Protein AF-A0A1S9AH50-F1 (afdb_monomer_lite)

Structure (mmCIF, N/CA/C/O backbone):
data_AF-A0A1S9AH50-F1
#
_entry.id   AF-A0A1S9AH50-F1
#
loop_
_atom_site.group_PDB
_atom_site.id
_atom_site.type_symbol
_atom_site.label_atom_id
_atom_site.label_alt_id
_atom_site.label_comp_id
_atom_site.label_asym_id
_atom_site.label_entity_id
_atom_site.label_seq_id
_atom_site.pdbx_PDB_ins_code
_atom_site.Cartn_x
_atom_site.Cartn_y
_atom_site.Cartn_z
_atom_site.occupancy
_atom_site.B_iso_or_equiv
_atom_site.auth_seq_id
_atom_site.auth_comp_id
_atom_site.auth_asym_id
_atom_site.auth_atom_id
_atom_site.pdbx_PDB_model_num
ATOM 1 N N . MET A 1 1 ? -42.616 40.191 67.628 1.00 38.16 1 MET A N 1
ATOM 2 C CA . MET A 1 1 ? -41.336 40.660 67.056 1.00 38.16 1 MET A CA 1
ATOM 3 C C . MET A 1 1 ? -40.706 39.517 66.272 1.00 38.16 1 MET A C 1
ATOM 5 O O . MET A 1 1 ? -40.621 38.427 66.811 1.00 38.16 1 MET A O 1
ATOM 9 N N . ARG A 1 2 ? -40.282 39.822 65.037 1.00 41.56 2 ARG A N 1
ATOM 10 C CA . ARG A 1 2 ? -39.374 39.085 64.133 1.00 41.56 2 ARG A CA 1
ATOM 11 C C . ARG A 1 2 ? -39.851 37.754 63.520 1.00 41.56 2 ARG A C 1
ATOM 13 O O . ARG A 1 2 ? -39.622 36.672 64.038 1.00 41.56 2 ARG A O 1
ATOM 20 N N . ASN A 1 3 ? -40.429 37.931 62.327 1.00 39.31 3 ASN A N 1
ATOM 21 C CA . ASN A 1 3 ? -40.579 36.976 61.229 1.00 39.31 3 ASN A CA 1
ATOM 22 C C . ASN A 1 3 ? -39.294 36.190 60.936 1.00 39.31 3 ASN A C 1
ATOM 24 O O . ASN A 1 3 ? -38.226 36.784 60.771 1.00 39.31 3 ASN A O 1
ATOM 28 N N . ALA A 1 4 ? -39.439 34.880 60.752 1.00 42.28 4 ALA A N 1
ATOM 29 C CA . ALA A 1 4 ? -38.448 34.039 60.105 1.00 42.28 4 ALA A CA 1
ATOM 30 C C . ALA A 1 4 ? -38.678 34.037 58.580 1.00 42.28 4 ALA A C 1
ATOM 32 O O . ALA A 1 4 ? -39.715 33.609 58.085 1.00 42.28 4 ALA A O 1
ATOM 33 N N . THR A 1 5 ? -37.682 34.557 57.857 1.00 42.69 5 THR A N 1
ATOM 34 C CA . THR A 1 5 ? -37.014 33.942 56.686 1.00 42.69 5 THR A CA 1
ATOM 35 C C . THR A 1 5 ? -37.412 32.476 56.414 1.00 42.69 5 THR A C 1
ATOM 37 O O . THR A 1 5 ? -37.500 31.702 57.354 1.00 42.69 5 THR A O 1
ATOM 40 N N . LYS A 1 6 ? -37.536 31.952 55.187 1.00 40.94 6 LYS A N 1
ATOM 41 C CA . LYS A 1 6 ? -36.775 32.198 53.952 1.00 40.94 6 LYS A CA 1
ATOM 42 C C . LYS A 1 6 ? -37.433 31.386 52.812 1.00 40.94 6 LYS A C 1
ATOM 44 O O . LYS A 1 6 ? -37.879 30.270 53.039 1.00 40.94 6 LYS A O 1
ATOM 49 N N . PHE A 1 7 ? -37.447 31.980 51.622 1.00 38.66 7 PHE A N 1
ATOM 50 C CA . PHE A 1 7 ? -37.632 31.426 50.273 1.00 38.66 7 PHE A CA 1
ATOM 51 C C . PHE A 1 7 ? -37.776 29.898 50.094 1.00 38.66 7 PHE A C 1
ATOM 53 O O . PHE A 1 7 ? -36.821 29.143 50.269 1.00 38.66 7 PHE A O 1
ATOM 60 N N . MET A 1 8 ? -38.935 29.489 49.563 1.00 38.31 8 MET A N 1
ATOM 61 C CA . MET A 1 8 ? -39.037 28.373 48.618 1.00 38.31 8 MET A CA 1
ATOM 62 C C . MET A 1 8 ? -38.423 28.797 47.281 1.00 38.31 8 MET A C 1
ATOM 64 O O . MET A 1 8 ? -38.809 29.833 46.747 1.00 38.31 8 MET A O 1
ATOM 68 N N . LEU A 1 9 ? -37.533 27.973 46.729 1.00 38.81 9 LEU A N 1
ATOM 69 C CA . LEU A 1 9 ? -37.420 27.721 45.290 1.00 38.81 9 LEU A CA 1
ATOM 70 C C . LEU A 1 9 ? -36.492 26.521 45.082 1.00 38.81 9 LEU A C 1
ATOM 72 O O . LEU A 1 9 ? -35.270 26.612 45.157 1.00 38.81 9 LEU A O 1
ATOM 76 N N . VAL A 1 10 ? -37.124 25.370 44.871 1.00 40.16 10 VAL A N 1
ATOM 77 C CA . VAL A 1 10 ? -36.485 24.145 44.402 1.00 40.16 10 VAL A CA 1
ATOM 78 C C . VAL A 1 10 ? -36.301 24.291 42.894 1.00 40.16 10 VAL A C 1
ATOM 80 O O . VAL A 1 10 ? -37.276 24.279 42.152 1.00 40.16 10 VAL A O 1
ATOM 83 N N . PHE A 1 11 ? -35.056 24.407 42.441 1.00 37.84 11 PHE A N 1
ATOM 84 C CA . PHE A 1 11 ? -34.672 24.130 41.058 1.00 37.84 11 PHE A CA 1
ATOM 85 C C . PHE A 1 11 ? -33.539 23.106 41.078 1.00 37.84 11 PHE A C 1
ATOM 87 O O . PHE A 1 11 ? -32.363 23.436 40.971 1.00 37.84 11 PHE A O 1
ATOM 94 N N . ALA A 1 12 ? -33.906 21.835 41.232 1.00 40.00 12 ALA A N 1
ATOM 95 C CA . ALA A 1 12 ? -33.047 20.737 40.820 1.00 40.00 12 ALA A CA 1
ATOM 96 C C . ALA A 1 12 ? -33.242 20.551 39.309 1.00 40.00 12 ALA A C 1
ATOM 98 O O . ALA A 1 12 ? -34.043 19.731 38.863 1.00 40.00 12 ALA A O 1
ATOM 99 N N . ALA A 1 13 ? -32.546 21.363 38.512 1.00 39.69 13 ALA A N 1
ATOM 100 C CA . ALA A 1 13 ? -32.347 21.060 37.104 1.00 39.69 13 ALA A CA 1
ATOM 101 C C . ALA A 1 13 ? -31.376 19.875 37.034 1.00 39.69 13 ALA A C 1
ATOM 103 O O . ALA A 1 13 ? -30.159 20.037 37.096 1.00 39.69 13 ALA A O 1
ATOM 104 N N . ILE A 1 14 ? -31.937 18.668 36.962 1.00 43.97 14 ILE A N 1
ATOM 105 C CA . ILE A 1 14 ? -31.217 17.465 36.555 1.00 43.97 14 ILE A CA 1
ATOM 106 C C . ILE A 1 14 ? -30.856 17.699 35.088 1.00 43.97 14 ILE A C 1
ATOM 108 O O . ILE A 1 14 ? -31.653 17.448 34.185 1.00 43.97 14 ILE A O 1
ATOM 112 N N . GLY A 1 15 ? -29.679 18.285 34.867 1.00 37.38 15 GLY A N 1
ATOM 113 C CA . GLY A 1 15 ? -29.061 18.373 33.556 1.00 37.38 15 GLY A CA 1
ATOM 114 C C . GLY A 1 15 ? -28.873 16.955 33.051 1.00 37.38 15 GLY A C 1
ATOM 115 O O . GLY A 1 15 ? -28.022 16.217 33.548 1.00 37.38 15 GLY A O 1
ATOM 116 N N . ALA A 1 16 ? -29.744 16.568 32.125 1.00 40.28 16 ALA A N 1
ATOM 117 C CA . ALA A 1 16 ? -29.681 15.309 31.423 1.00 40.28 16 ALA A CA 1
ATOM 118 C C . ALA A 1 16 ? -28.263 15.124 30.887 1.00 40.28 16 ALA A C 1
ATOM 120 O O . ALA A 1 16 ? -27.717 15.987 30.198 1.00 40.28 16 ALA A O 1
ATOM 121 N N . TRP A 1 17 ? -27.685 13.981 31.236 1.00 43.38 17 TRP A N 1
ATOM 122 C CA . TRP A 1 17 ? -26.490 13.461 30.612 1.00 43.38 17 TRP A CA 1
ATOM 123 C C . TRP A 1 17 ? -26.721 13.521 29.109 1.00 43.38 17 TRP A C 1
ATOM 125 O O . TRP A 1 17 ? -27.659 12.898 28.595 1.00 43.38 17 TRP A O 1
ATOM 135 N N . GLY A 1 18 ? -25.907 14.332 28.434 1.00 35.38 18 GLY A N 1
ATOM 136 C CA . GLY A 1 18 ? -25.833 14.341 26.989 1.00 35.38 18 GLY A CA 1
ATOM 137 C C . GLY A 1 18 ? -25.540 12.917 26.560 1.00 35.38 18 GLY A C 1
ATOM 138 O O . GLY A 1 18 ? -24.412 12.447 26.671 1.00 35.38 18 GLY A O 1
ATOM 139 N N . HIS A 1 19 ? -26.578 12.216 26.114 1.00 38.16 19 HIS A N 1
ATOM 140 C CA . HIS A 1 19 ? -26.409 11.049 25.281 1.00 38.16 19 HIS A CA 1
ATOM 141 C C . HIS A 1 19 ? -25.735 11.599 24.036 1.00 38.16 19 HIS A C 1
ATOM 143 O O . HIS A 1 19 ? -26.395 12.199 23.186 1.00 38.16 19 HIS A O 1
ATOM 149 N N . GLY A 1 20 ? -24.404 11.484 23.993 1.00 38.44 20 GLY A N 1
ATOM 150 C CA . GLY A 1 20 ? -23.654 11.638 22.765 1.00 38.44 20 GLY A CA 1
ATOM 151 C C . GLY A 1 20 ? -24.388 10.791 21.747 1.00 38.44 20 GLY A C 1
ATOM 152 O O . GLY A 1 20 ? -24.496 9.575 21.908 1.00 38.44 20 GLY A O 1
ATOM 153 N N . GLN A 1 21 ? -25.021 11.453 20.781 1.00 38.44 21 GLN A N 1
ATOM 154 C CA . GLN A 1 21 ? -25.618 10.768 19.658 1.00 38.44 21 GLN A CA 1
ATOM 155 C C . GLN A 1 21 ? -24.465 10.001 19.031 1.00 38.44 21 GLN A C 1
ATOM 157 O O . GLN A 1 21 ? -23.588 10.602 18.413 1.00 38.44 21 GLN A O 1
ATOM 162 N N . ALA A 1 22 ? -24.433 8.687 19.251 1.00 43.06 22 ALA A N 1
ATOM 163 C CA . ALA A 1 22 ? -23.634 7.787 18.453 1.00 43.06 22 ALA A CA 1
ATOM 164 C C . ALA A 1 22 ? -24.150 7.985 17.031 1.00 43.06 22 ALA A C 1
ATOM 166 O O . ALA A 1 22 ? -25.187 7.440 16.644 1.00 43.06 22 ALA A O 1
ATOM 167 N N . ALA A 1 23 ? -23.503 8.894 16.301 1.00 50.88 23 ALA A N 1
ATOM 168 C CA . ALA A 1 23 ? -23.796 9.139 14.914 1.00 50.88 23 ALA A CA 1
ATOM 169 C C . ALA A 1 23 ? -23.726 7.765 14.255 1.00 50.88 23 ALA A C 1
ATOM 171 O O . ALA A 1 23 ? -22.711 7.071 14.340 1.00 50.88 23 ALA A O 1
ATOM 172 N N . ASN A 1 24 ? -24.841 7.327 13.680 1.00 48.75 24 ASN A N 1
ATOM 173 C CA . ASN A 1 24 ? -24.912 6.061 12.976 1.00 48.75 24 ASN A CA 1
ATOM 174 C C . ASN A 1 24 ? -24.139 6.264 11.665 1.00 48.75 24 ASN A C 1
ATOM 176 O O . ASN A 1 24 ? -24.700 6.588 10.620 1.00 48.75 24 ASN A O 1
ATOM 180 N N . LEU A 1 25 ? -22.809 6.255 11.767 1.00 65.69 25 LEU A N 1
ATOM 181 C CA . LEU A 1 25 ? -21.906 6.643 10.698 1.00 65.69 25 LEU A CA 1
ATOM 182 C C . LEU A 1 25 ? -21.938 5.507 9.678 1.00 65.69 25 LEU A C 1
ATOM 184 O O . LEU A 1 25 ? -21.440 4.414 9.921 1.00 65.69 25 LEU A O 1
ATOM 188 N N . ALA A 1 26 ? -22.618 5.725 8.556 1.00 83.12 26 ALA A N 1
ATOM 189 C CA . ALA A 1 26 ? -22.632 4.763 7.465 1.00 83.12 26 ALA A CA 1
ATOM 190 C C . ALA A 1 26 ? -21.220 4.610 6.875 1.00 83.12 26 ALA A C 1
ATOM 192 O O . ALA A 1 26 ? -20.412 5.543 6.910 1.00 83.12 26 ALA A O 1
ATOM 193 N N . TYR A 1 27 ? -20.942 3.443 6.294 1.00 86.44 27 TYR A N 1
ATOM 194 C CA . TYR A 1 27 ? -19.732 3.240 5.503 1.00 86.44 27 TYR A CA 1
ATOM 195 C C . TYR A 1 27 ? -19.687 4.236 4.339 1.00 86.44 27 TYR A C 1
ATOM 197 O O . TYR A 1 27 ? -20.657 4.372 3.591 1.00 86.44 27 TYR A O 1
ATOM 205 N N . LYS A 1 28 ? -18.548 4.908 4.174 1.00 88.62 28 LYS A N 1
ATOM 206 C CA . LYS A 1 28 ? -18.274 5.850 3.086 1.00 88.62 28 LYS A CA 1
ATOM 207 C C . LYS A 1 28 ? -17.039 5.422 2.311 1.00 88.62 28 LYS A C 1
ATOM 209 O O . LYS A 1 28 ? -16.114 4.843 2.876 1.00 88.62 28 LYS A O 1
ATOM 214 N N . GLU A 1 29 ? -17.038 5.711 1.016 1.00 89.56 29 GLU A N 1
ATOM 215 C CA . GLU A 1 29 ? -15.887 5.478 0.151 1.00 89.56 29 GLU A CA 1
ATOM 216 C C . GLU A 1 29 ? -14.930 6.676 0.191 1.00 89.56 29 GLU A C 1
ATOM 218 O O . GLU A 1 29 ? -15.343 7.824 0.024 1.00 89.56 29 GLU A O 1
ATOM 223 N N . TYR A 1 30 ? -13.645 6.390 0.372 1.00 88.19 30 TYR A N 1
ATOM 224 C CA . TYR A 1 30 ? -12.539 7.337 0.323 1.00 88.19 30 TYR A CA 1
ATOM 225 C C . TYR A 1 30 ? -11.562 6.876 -0.749 1.00 88.19 30 TYR A C 1
ATOM 227 O O . TYR A 1 30 ? -11.180 5.708 -0.781 1.00 88.19 30 TYR A O 1
ATOM 235 N N . THR A 1 31 ? -11.142 7.782 -1.631 1.00 91.38 31 THR A N 1
ATOM 236 C CA . THR A 1 31 ? -10.164 7.464 -2.676 1.00 91.38 31 THR A CA 1
ATOM 237 C C . THR A 1 31 ? -8.974 8.404 -2.583 1.00 91.38 31 THR A C 1
ATOM 239 O O . THR A 1 31 ? -9.100 9.605 -2.818 1.00 91.38 31 THR A O 1
ATOM 242 N N . ALA A 1 32 ? -7.807 7.837 -2.292 1.00 91.56 32 ALA A N 1
ATOM 243 C CA . ALA A 1 32 ? -6.524 8.512 -2.384 1.00 91.56 32 ALA A CA 1
ATOM 244 C C . ALA A 1 32 ? -5.942 8.282 -3.781 1.00 91.56 32 ALA A C 1
ATOM 246 O O . ALA A 1 32 ? -5.995 7.164 -4.292 1.00 91.56 32 ALA A O 1
ATOM 247 N N . LYS A 1 33 ? -5.389 9.324 -4.408 1.00 93.00 33 LYS A N 1
ATOM 248 C CA . LYS A 1 33 ? -4.758 9.237 -5.733 1.00 93.00 33 LYS A CA 1
ATOM 249 C C . LYS A 1 33 ? -3.320 9.721 -5.671 1.00 93.00 33 LYS A C 1
ATOM 251 O O . LYS A 1 33 ? -3.030 10.699 -4.987 1.00 93.00 33 LYS A O 1
ATOM 256 N N . MET A 1 34 ? -2.448 9.064 -6.421 1.00 91.25 34 MET A N 1
ATOM 257 C CA . MET A 1 34 ? -1.064 9.479 -6.605 1.00 91.25 34 MET A CA 1
ATOM 258 C C . MET A 1 34 ? -0.635 9.233 -8.045 1.00 91.25 34 MET A C 1
ATOM 260 O O . MET A 1 34 ? -1.098 8.289 -8.681 1.00 91.25 34 MET A O 1
ATOM 264 N N . THR A 1 35 ? 0.256 10.078 -8.551 1.00 89.50 35 THR A N 1
ATOM 265 C CA . THR A 1 35 ? 0.805 9.949 -9.900 1.00 89.50 35 THR A CA 1
ATOM 266 C C . THR A 1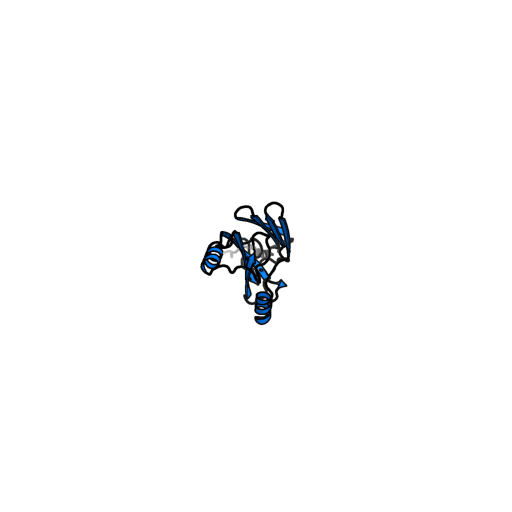 35 ? 2.324 10.044 -9.832 1.00 89.50 35 THR A C 1
ATOM 268 O O . THR A 1 35 ? 2.844 10.893 -9.111 1.00 89.50 35 THR A O 1
ATOM 271 N N . CYS A 1 36 ? 3.024 9.204 -10.591 1.00 84.69 36 CYS A N 1
ATOM 272 C CA . CYS A 1 36 ? 4.464 9.307 -10.831 1.00 84.69 36 CYS A CA 1
ATOM 273 C C . CYS A 1 36 ? 4.753 9.024 -12.302 1.00 84.69 36 CYS A C 1
ATOM 275 O O . CYS A 1 36 ? 4.295 8.028 -12.873 1.00 84.69 36 CYS A O 1
ATOM 277 N N . GLY A 1 37 ? 5.431 9.972 -12.946 1.00 83.44 37 GLY A N 1
ATOM 278 C CA . GLY A 1 37 ? 5.545 10.002 -14.398 1.00 83.44 37 GLY A CA 1
ATOM 279 C C . GLY A 1 37 ? 4.170 9.902 -15.071 1.00 83.44 37 GLY A C 1
ATOM 280 O O . GLY A 1 37 ? 3.295 10.743 -14.869 1.00 83.44 37 GLY A O 1
ATOM 281 N N . LYS A 1 38 ? 3.976 8.847 -15.870 1.00 86.12 38 LYS A N 1
ATOM 282 C CA . LYS A 1 38 ? 2.733 8.571 -16.619 1.00 86.12 38 LYS A CA 1
ATOM 283 C C . LYS A 1 38 ? 1.769 7.622 -15.896 1.00 86.12 38 LYS A C 1
ATOM 285 O O . LYS A 1 38 ? 0.741 7.252 -16.463 1.00 86.12 38 LYS A O 1
ATOM 290 N N . ILE A 1 39 ? 2.106 7.206 -14.678 1.00 88.88 39 ILE A N 1
ATOM 291 C CA . ILE A 1 39 ? 1.394 6.163 -13.943 1.00 88.88 39 ILE A CA 1
ATOM 292 C C . ILE A 1 39 ? 0.518 6.806 -12.889 1.00 88.88 39 ILE A C 1
ATOM 294 O O . ILE A 1 39 ? 1.004 7.582 -12.070 1.00 88.88 39 ILE A O 1
ATOM 298 N N . SER A 1 40 ? -0.762 6.456 -12.888 1.00 91.31 40 SER A N 1
ATOM 299 C CA . SER A 1 40 ? -1.709 6.870 -11.863 1.00 91.31 40 SER A CA 1
ATOM 300 C C . SER A 1 40 ? -2.111 5.678 -11.006 1.00 91.31 40 SER A C 1
ATOM 302 O O . SER A 1 40 ? -2.529 4.641 -11.520 1.00 91.31 40 SER A O 1
ATOM 304 N N . TYR A 1 41 ? -2.015 5.858 -9.696 1.00 90.94 41 TYR A N 1
ATOM 305 C CA . TYR A 1 41 ? -2.462 4.926 -8.676 1.00 90.94 41 TYR A CA 1
ATOM 306 C C . TYR A 1 41 ? -3.655 5.529 -7.941 1.00 90.94 41 TYR A C 1
ATOM 308 O O . TYR A 1 41 ? -3.680 6.725 -7.635 1.00 90.94 41 TYR A O 1
ATOM 316 N N . ALA A 1 42 ? -4.634 4.696 -7.616 1.00 92.81 42 ALA A N 1
ATOM 317 C CA . ALA A 1 42 ? -5.725 5.053 -6.728 1.00 92.81 42 ALA A CA 1
ATOM 318 C C . ALA A 1 42 ? -5.951 3.936 -5.710 1.00 92.81 42 ALA A C 1
ATOM 320 O O . ALA A 1 42 ? -6.180 2.791 -6.095 1.00 92.81 42 ALA A O 1
ATOM 321 N N . VAL A 1 43 ? -5.904 4.278 -4.425 1.00 92.38 43 VAL A N 1
ATOM 322 C CA . VAL A 1 43 ? -6.303 3.385 -3.335 1.00 92.38 43 VAL A CA 1
ATOM 323 C C . VAL A 1 43 ? -7.674 3.825 -2.857 1.00 92.38 43 VAL A C 1
ATOM 325 O O . VAL A 1 43 ? -7.855 4.952 -2.394 1.00 92.38 43 VAL A O 1
ATOM 328 N N . THR A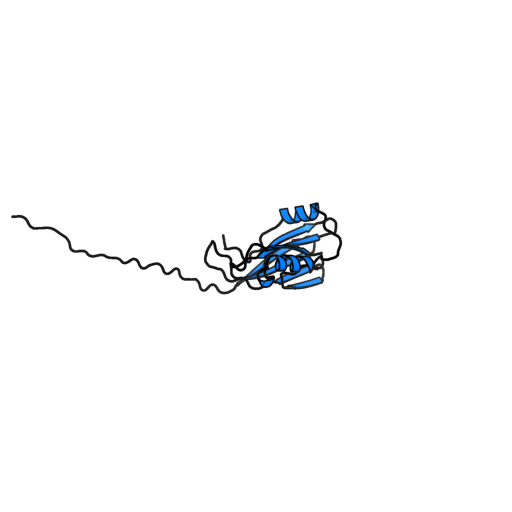 1 44 ? -8.640 2.926 -2.986 1.00 92.69 44 THR A N 1
ATOM 329 C CA . THR A 1 44 ? -10.002 3.121 -2.503 1.00 92.69 44 THR A CA 1
ATOM 330 C C . THR A 1 44 ? -10.210 2.324 -1.221 1.00 92.69 44 THR A C 1
ATOM 332 O O . THR A 1 44 ? -9.916 1.128 -1.171 1.00 92.69 44 THR A O 1
ATOM 335 N N . SER A 1 45 ? -10.747 2.990 -0.203 1.00 89.31 45 SER A N 1
ATOM 336 C CA . SER A 1 45 ? -11.085 2.435 1.108 1.00 89.31 45 SER A CA 1
ATOM 337 C C . SER A 1 45 ? -12.564 2.677 1.379 1.00 89.31 45 SER A C 1
ATOM 339 O O . SER A 1 45 ? -13.063 3.765 1.109 1.00 89.31 45 SER A O 1
ATOM 341 N N . ILE A 1 46 ? -13.276 1.691 1.921 1.00 89.25 46 ILE A N 1
ATOM 342 C CA . ILE A 1 46 ? -14.671 1.864 2.343 1.00 89.25 46 ILE A CA 1
ATOM 343 C C . ILE A 1 46 ? -14.693 1.768 3.859 1.00 89.25 46 ILE A C 1
ATOM 345 O O . ILE A 1 46 ? -14.539 0.674 4.394 1.00 89.25 46 ILE A O 1
ATOM 349 N N . CYS A 1 47 ? -14.871 2.894 4.541 1.00 86.50 47 CYS A N 1
ATOM 350 C CA . CYS A 1 47 ? -14.709 2.975 5.987 1.00 86.50 47 CYS A CA 1
ATOM 351 C C . CYS A 1 47 ? -15.903 3.640 6.663 1.00 86.50 47 CYS A C 1
ATOM 353 O O . CYS A 1 47 ? -16.507 4.583 6.143 1.00 86.50 47 CYS A O 1
ATOM 355 N N . LYS A 1 48 ? -16.231 3.138 7.843 1.00 86.00 48 LYS A N 1
ATOM 356 C CA . LYS A 1 48 ? -17.159 3.720 8.795 1.00 86.00 48 LYS A CA 1
ATOM 357 C C . LYS A 1 48 ? -16.343 4.432 9.867 1.00 86.00 48 LYS A C 1
ATOM 359 O O . LYS A 1 48 ? -15.439 3.853 10.460 1.00 86.00 48 LYS A O 1
ATOM 364 N N . LYS A 1 49 ? -16.665 5.703 10.096 1.00 82.88 49 LYS A N 1
ATOM 365 C CA . LYS A 1 49 ? -16.001 6.500 11.127 1.00 82.88 49 LYS A CA 1
ATOM 366 C C . LYS A 1 49 ? -16.319 5.941 12.515 1.00 82.88 49 LYS A C 1
ATOM 368 O O . LYS A 1 49 ? -17.469 5.575 12.761 1.00 82.88 49 LYS A O 1
ATOM 373 N N . SER A 1 50 ? -15.324 5.903 13.397 1.00 79.44 50 SER A N 1
ATOM 374 C CA . SER A 1 50 ? -15.504 5.493 14.798 1.00 79.44 50 SER A CA 1
ATOM 375 C C . SER A 1 50 ? -16.347 6.501 15.587 1.00 79.44 50 SER A C 1
ATOM 377 O O . SER A 1 50 ? -17.125 6.119 16.456 1.00 79.44 50 SER A O 1
ATOM 379 N N . GLY A 1 51 ? -16.223 7.789 15.245 1.00 77.12 51 GLY A N 1
ATOM 380 C CA . GLY A 1 51 ? -16.820 8.895 15.995 1.00 77.12 51 GLY A CA 1
ATOM 381 C C . GLY A 1 51 ? -16.017 9.302 17.236 1.00 77.12 51 GLY A C 1
ATOM 382 O O . GLY A 1 51 ? -16.460 10.188 17.960 1.00 77.12 51 GLY A O 1
ATOM 383 N N . ASP A 1 52 ? -14.851 8.690 17.458 1.00 75.25 52 ASP A N 1
ATOM 384 C CA . ASP A 1 52 ? -13.937 8.980 18.560 1.00 75.25 52 ASP A CA 1
ATOM 385 C C . ASP A 1 52 ? -12.537 9.298 18.016 1.00 75.25 52 ASP A C 1
ATOM 387 O O . ASP A 1 52 ? -12.018 8.593 17.152 1.00 75.25 52 ASP A O 1
ATOM 391 N N . ALA A 1 53 ? -11.918 10.362 18.531 1.00 72.44 53 ALA A N 1
ATOM 392 C CA . ALA A 1 53 ? -10.638 10.869 18.031 1.00 72.44 53 ALA A CA 1
ATOM 393 C C . ALA A 1 53 ? -9.453 9.927 18.313 1.00 72.44 53 ALA A C 1
ATOM 395 O O . ALA A 1 53 ? -8.391 10.081 17.713 1.00 72.44 53 ALA A O 1
ATOM 396 N N . LEU A 1 54 ? -9.620 8.965 19.225 1.00 73.94 54 LEU A N 1
ATOM 397 C CA . LEU A 1 54 ? -8.587 8.007 19.620 1.00 73.94 54 LEU A CA 1
ATOM 398 C C . LEU A 1 54 ? -8.829 6.605 19.045 1.00 73.94 54 LEU A C 1
ATOM 400 O O . LEU A 1 54 ? -7.975 5.730 19.185 1.00 73.94 54 LEU A O 1
ATOM 404 N N . THR A 1 55 ? -9.962 6.388 18.376 1.00 74.19 55 THR A N 1
ATOM 405 C CA . THR A 1 55 ? -10.363 5.086 17.843 1.00 74.19 55 THR A CA 1
ATOM 406 C C . THR A 1 55 ? -10.291 5.092 16.323 1.00 74.19 55 THR A C 1
ATOM 408 O O . THR A 1 55 ? -10.899 5.937 15.665 1.00 74.19 55 THR A O 1
ATOM 411 N N . LEU A 1 56 ? -9.586 4.114 15.753 1.00 77.38 56 LEU A N 1
ATOM 412 C CA . LEU A 1 56 ? -9.473 3.935 14.303 1.00 77.38 56 LEU A CA 1
ATOM 413 C C . LEU A 1 56 ? -10.843 3.709 13.645 1.00 77.38 56 LEU A C 1
ATOM 415 O O . LEU A 1 56 ? -11.757 3.133 14.237 1.00 77.38 56 LEU A O 1
ATOM 419 N N . ASN A 1 57 ? -10.973 4.131 12.389 1.00 79.69 57 ASN A N 1
ATOM 420 C CA . ASN A 1 57 ? -12.162 3.866 11.587 1.00 79.69 57 ASN A CA 1
ATOM 421 C C . ASN A 1 57 ? -12.279 2.371 11.260 1.00 79.69 57 ASN A C 1
ATOM 423 O O . ASN A 1 57 ? -11.294 1.699 10.960 1.00 79.69 57 ASN A O 1
ATOM 427 N N . GLU A 1 58 ? -13.509 1.867 11.218 1.00 83.25 58 GLU A N 1
ATOM 428 C CA . GLU A 1 58 ? -13.797 0.501 10.793 1.00 83.25 58 GLU A CA 1
ATOM 429 C C . GLU A 1 58 ? -13.798 0.442 9.261 1.00 83.25 58 GLU A C 1
ATOM 431 O O . GLU A 1 58 ? -14.697 0.971 8.601 1.00 83.25 58 GLU A O 1
ATOM 436 N N . CYS A 1 59 ? -12.789 -0.189 8.669 1.00 83.12 59 CYS A N 1
ATOM 437 C CA . CYS A 1 59 ? -12.637 -0.264 7.220 1.00 83.12 59 CYS A CA 1
ATOM 438 C C . CYS A 1 59 ? -12.946 -1.654 6.667 1.00 83.12 59 CYS A C 1
ATOM 440 O O . CYS A 1 59 ? -12.667 -2.679 7.276 1.00 83.12 59 CYS A O 1
ATOM 442 N N . LYS A 1 60 ? -13.491 -1.685 5.451 1.00 86.56 60 LYS A N 1
ATOM 443 C CA . LYS A 1 60 ? -13.482 -2.867 4.587 1.00 86.56 60 LYS A CA 1
ATOM 444 C C . LYS A 1 60 ? -12.175 -2.917 3.805 1.00 86.56 60 LYS A C 1
ATOM 446 O O . LYS A 1 60 ? -11.467 -1.918 3.675 1.00 86.56 60 LYS A O 1
ATOM 451 N N . ARG A 1 61 ? -11.913 -4.077 3.202 1.00 86.25 61 ARG A N 1
ATOM 452 C CA . ARG A 1 61 ? -10.745 -4.324 2.354 1.00 86.25 61 ARG A CA 1
ATOM 453 C C . ARG A 1 61 ? -10.552 -3.232 1.289 1.00 86.25 61 ARG A C 1
ATOM 455 O O . ARG A 1 61 ? -11.493 -2.871 0.581 1.00 86.25 61 ARG A O 1
ATOM 462 N N . GLN A 1 62 ? -9.318 -2.750 1.156 1.00 91.00 62 GLN A N 1
ATOM 463 C CA . GLN A 1 62 ? -8.952 -1.727 0.178 1.00 91.00 62 GLN A CA 1
ATOM 464 C C . GLN A 1 62 ? -8.778 -2.298 -1.231 1.00 91.00 62 GLN A C 1
ATOM 466 O O . GLN A 1 62 ? -8.472 -3.477 -1.426 1.00 91.00 62 GLN A O 1
ATOM 471 N N . THR A 1 63 ? -8.947 -1.431 -2.227 1.00 93.44 63 THR A N 1
ATOM 472 C CA . THR A 1 63 ? -8.718 -1.749 -3.640 1.00 93.44 63 THR A CA 1
ATOM 473 C C . THR A 1 63 ? -7.686 -0.801 -4.231 1.00 93.44 63 THR A C 1
ATOM 475 O O . THR A 1 63 ? -7.825 0.414 -4.117 1.00 93.44 63 THR A O 1
ATOM 478 N N . LEU A 1 64 ? -6.688 -1.357 -4.911 1.00 92.56 64 LEU A N 1
ATOM 479 C CA . LEU A 1 64 ? -5.736 -0.632 -5.738 1.00 92.56 64 LEU A CA 1
ATOM 480 C C . LEU A 1 64 ? -6.220 -0.606 -7.188 1.00 92.56 64 LEU A C 1
ATOM 482 O O . LEU A 1 64 ? -6.543 -1.647 -7.756 1.00 92.56 64 LEU A O 1
ATOM 486 N N . LYS A 1 65 ? -6.212 0.573 -7.806 1.00 93.50 65 LYS A N 1
ATOM 487 C CA . LYS A 1 65 ? -6.340 0.755 -9.253 1.00 93.50 65 LYS A CA 1
ATOM 488 C C . LYS A 1 65 ? -5.065 1.391 -9.790 1.00 93.50 65 LYS A C 1
ATOM 490 O O . LYS A 1 65 ? -4.622 2.401 -9.252 1.00 93.50 65 LYS A O 1
ATOM 495 N N . VAL A 1 66 ? -4.510 0.827 -10.856 1.00 92.25 66 VAL A N 1
ATOM 496 C CA . VAL A 1 66 ? -3.324 1.356 -11.544 1.00 92.25 66 VAL A CA 1
ATOM 497 C C . VAL A 1 66 ? -3.670 1.616 -12.999 1.00 92.25 66 VAL A C 1
ATOM 499 O O . VAL A 1 66 ? -4.322 0.786 -13.635 1.00 92.25 66 VAL A O 1
ATOM 502 N N . ALA A 1 67 ? -3.242 2.762 -13.518 1.00 91.50 67 ALA A N 1
ATOM 503 C CA . ALA A 1 67 ? -3.372 3.133 -14.917 1.00 91.50 67 ALA A CA 1
ATOM 504 C C . ALA A 1 67 ? -2.028 3.631 -15.462 1.00 91.50 67 ALA A C 1
ATOM 506 O O . ALA A 1 67 ? -1.475 4.597 -14.941 1.00 91.50 67 ALA A O 1
ATOM 507 N N . ASN A 1 68 ? -1.529 3.003 -16.528 1.00 88.44 68 ASN A N 1
ATOM 508 C CA . ASN A 1 68 ? -0.299 3.401 -17.217 1.00 88.44 68 ASN A CA 1
ATOM 509 C C . ASN A 1 68 ? -0.450 3.200 -18.729 1.00 88.44 68 ASN A C 1
ATOM 511 O O . ASN A 1 68 ? -0.478 2.064 -19.193 1.00 88.44 68 ASN A O 1
ATOM 515 N N . GLY A 1 69 ? -0.570 4.288 -19.498 1.00 72.62 69 GLY A N 1
ATOM 516 C CA . GLY A 1 69 ? -0.441 4.252 -20.964 1.00 72.62 69 GLY A CA 1
ATOM 517 C C . GLY A 1 69 ? -1.313 3.225 -21.709 1.00 72.62 69 GLY A C 1
ATOM 518 O O . GLY A 1 69 ? -0.918 2.774 -22.776 1.00 72.62 69 GLY A O 1
ATOM 519 N N . GLY A 1 70 ? -2.465 2.830 -21.150 1.00 74.50 70 GLY A N 1
ATOM 520 C CA . GLY A 1 70 ? -3.360 1.797 -21.698 1.00 74.50 70 GLY A CA 1
ATOM 521 C C . GLY A 1 70 ? -3.505 0.548 -20.818 1.00 74.50 70 GLY A C 1
ATOM 522 O O . GLY A 1 70 ? -4.544 -0.107 -20.863 1.00 74.50 70 GLY A O 1
ATOM 523 N N . VAL A 1 71 ? -2.533 0.265 -19.948 1.00 78.69 71 VAL A N 1
ATOM 524 C CA . VAL A 1 71 ? -2.621 -0.796 -18.934 1.00 78.69 71 VAL A CA 1
ATOM 525 C C . VAL A 1 71 ? -3.514 -0.327 -17.791 1.00 78.69 71 VAL A C 1
ATOM 527 O O . VAL A 1 71 ? -3.313 0.762 -17.248 1.00 78.69 71 VAL A O 1
ATOM 530 N N . LYS A 1 72 ? -4.499 -1.152 -17.420 1.00 90.19 72 LYS A N 1
ATOM 531 C CA . LYS A 1 72 ? -5.360 -0.952 -16.249 1.00 90.19 72 LYS A CA 1
ATOM 532 C C . LYS A 1 72 ? -5.310 -2.196 -15.368 1.00 90.19 72 LYS A C 1
ATOM 534 O O . LYS A 1 72 ? -5.696 -3.271 -15.818 1.00 90.19 72 LYS A O 1
ATOM 539 N N . ARG A 1 73 ? -4.876 -2.044 -14.117 1.00 91.56 73 ARG A N 1
ATOM 540 C CA . ARG A 1 73 ? -4.885 -3.108 -13.100 1.00 91.56 73 ARG A CA 1
ATOM 541 C C . ARG A 1 73 ? -5.851 -2.730 -11.990 1.00 91.56 73 ARG A C 1
ATOM 543 O O . ARG A 1 73 ? -5.884 -1.575 -11.570 1.00 91.56 73 ARG A O 1
ATOM 550 N N . VAL A 1 74 ? -6.606 -3.706 -11.499 1.00 92.31 74 VAL A N 1
ATOM 551 C CA . VAL A 1 74 ? -7.381 -3.592 -10.261 1.00 92.31 74 VAL A CA 1
ATOM 552 C C . VAL A 1 74 ? -7.002 -4.767 -9.369 1.00 92.31 74 VAL A C 1
ATOM 554 O O . VAL A 1 74 ? -7.018 -5.904 -9.833 1.00 92.31 74 VAL A O 1
ATOM 557 N N . ALA A 1 75 ? -6.640 -4.503 -8.117 1.00 91.50 75 ALA A N 1
ATOM 558 C CA . ALA A 1 75 ? -6.233 -5.525 -7.159 1.00 91.50 75 ALA A CA 1
ATOM 559 C C . ALA A 1 75 ? -6.851 -5.259 -5.783 1.00 91.50 75 ALA A C 1
ATOM 561 O O . ALA A 1 75 ? -6.955 -4.112 -5.350 1.00 91.50 75 ALA A O 1
ATOM 562 N N . SER A 1 76 ? -7.252 -6.318 -5.083 1.00 91.88 76 SER A N 1
ATOM 563 C CA . SER A 1 76 ? -7.613 -6.230 -3.667 1.00 91.88 76 SER A CA 1
ATOM 564 C C . SER A 1 76 ? -6.354 -6.235 -2.808 1.00 91.88 76 SER A C 1
ATOM 566 O O . SER A 1 76 ? -5.435 -7.005 -3.071 1.00 91.88 76 SER A O 1
ATOM 568 N N . LEU A 1 77 ? -6.332 -5.403 -1.772 1.00 91.06 77 LEU A N 1
ATOM 569 C CA . LEU A 1 77 ? -5.223 -5.293 -0.825 1.00 91.06 77 LEU A CA 1
ATOM 570 C C . LEU A 1 77 ? -5.543 -6.042 0.488 1.00 91.06 77 LEU A C 1
ATOM 572 O O . LEU A 1 77 ? -6.720 -6.256 0.764 1.00 91.06 77 LEU A O 1
ATOM 576 N N . PRO A 1 78 ? -4.555 -6.453 1.301 1.00 90.12 78 PRO A N 1
ATOM 577 C CA . PRO A 1 78 ? -3.123 -6.315 1.061 1.00 90.12 78 PRO A CA 1
ATOM 578 C C . PRO A 1 78 ? -2.625 -7.286 -0.019 1.00 90.12 78 PRO A C 1
ATOM 580 O O . PRO A 1 78 ? -2.890 -8.488 0.020 1.00 90.12 78 PRO A O 1
ATOM 583 N N . ASP A 1 79 ? -1.892 -6.747 -0.992 1.00 90.88 79 ASP A N 1
ATOM 584 C CA . ASP A 1 79 ? -1.223 -7.523 -2.041 1.00 90.88 79 ASP A CA 1
ATOM 585 C C . ASP A 1 79 ? 0.258 -7.640 -1.663 1.00 90.88 79 ASP A C 1
ATOM 587 O O . ASP A 1 79 ? 1.044 -6.735 -1.934 1.00 90.88 79 ASP A O 1
ATOM 591 N N . LEU A 1 80 ? 0.597 -8.710 -0.937 1.00 89.50 80 LEU A N 1
ATOM 592 C CA . LEU A 1 80 ? 1.907 -8.940 -0.312 1.00 89.50 80 LEU A CA 1
ATOM 593 C C . LEU A 1 80 ? 2.623 -10.156 -0.900 1.00 89.50 80 LEU A C 1
ATOM 595 O O . LEU A 1 80 ? 1.997 -11.055 -1.468 1.00 89.50 80 LEU A O 1
ATOM 599 N N . THR A 1 81 ? 3.942 -10.218 -0.725 1.00 88.12 81 THR A N 1
ATOM 600 C CA . THR A 1 81 ? 4.752 -11.349 -1.198 1.00 88.12 81 THR A CA 1
ATOM 601 C C . THR A 1 81 ? 4.477 -12.588 -0.353 1.00 88.12 81 THR A C 1
ATOM 603 O O . THR A 1 81 ? 3.896 -12.518 0.736 1.00 88.12 81 THR A O 1
ATOM 606 N N . LYS A 1 82 ? 4.883 -13.772 -0.830 1.00 88.12 82 LYS A N 1
ATOM 607 C CA . LYS A 1 82 ? 4.760 -14.990 -0.007 1.00 88.12 82 LYS A CA 1
ATOM 608 C C . LYS A 1 82 ? 5.540 -14.863 1.308 1.00 88.12 82 LYS A C 1
ATOM 610 O O . LYS A 1 82 ? 5.039 -15.320 2.332 1.00 88.12 82 LYS A O 1
ATOM 615 N N . LEU A 1 83 ? 6.711 -14.228 1.267 1.00 85.12 83 LEU A N 1
ATOM 616 C CA . LEU A 1 83 ? 7.565 -14.006 2.432 1.00 85.12 83 LEU A CA 1
ATOM 617 C C . LEU A 1 83 ? 6.900 -13.083 3.459 1.00 85.12 83 LEU A C 1
ATOM 619 O O . LEU A 1 83 ? 6.791 -13.457 4.621 1.00 85.12 83 LEU A O 1
ATOM 623 N N . GLU A 1 84 ? 6.400 -11.922 3.033 1.00 85.62 84 GLU A N 1
ATOM 624 C CA . GLU A 1 84 ? 5.757 -10.965 3.944 1.00 85.62 84 GLU A CA 1
ATOM 625 C C . GLU A 1 84 ? 4.483 -11.554 4.563 1.00 85.62 84 GLU A C 1
ATOM 627 O O . GLU A 1 84 ? 4.266 -11.460 5.769 1.00 85.62 84 GLU A O 1
ATOM 632 N N . ARG A 1 85 ? 3.682 -12.288 3.774 1.00 88.81 85 ARG A N 1
ATOM 633 C CA . ARG A 1 85 ? 2.515 -13.008 4.311 1.00 88.81 85 ARG A CA 1
ATOM 634 C C . ARG A 1 85 ? 2.880 -14.044 5.372 1.00 88.81 85 ARG A C 1
ATOM 636 O O . ARG A 1 85 ? 2.087 -14.253 6.285 1.00 88.81 85 ARG A O 1
ATOM 643 N N . ALA A 1 86 ? 4.011 -14.733 5.221 1.00 87.12 86 ALA A N 1
ATOM 644 C CA . ALA A 1 86 ? 4.475 -15.699 6.212 1.00 87.12 86 ALA A CA 1
ATOM 645 C C . ALA A 1 86 ? 4.895 -14.985 7.503 1.00 87.12 86 ALA A C 1
ATOM 647 O O . ALA A 1 86 ? 4.391 -15.338 8.563 1.00 87.12 86 ALA A O 1
ATOM 648 N N . ARG A 1 87 ? 5.693 -13.915 7.392 1.00 84.69 87 ARG A N 1
ATOM 649 C CA . ARG A 1 87 ? 6.154 -13.110 8.535 1.00 84.69 87 ARG A CA 1
ATOM 650 C C . ARG A 1 87 ? 5.009 -12.572 9.386 1.00 84.69 87 ARG A C 1
ATOM 652 O O . ARG A 1 87 ? 5.028 -12.741 10.596 1.00 84.69 87 ARG A O 1
ATOM 659 N N . ILE A 1 88 ? 3.989 -11.992 8.752 1.00 84.25 88 ILE A N 1
ATOM 660 C CA . ILE A 1 88 ? 2.816 -11.466 9.468 1.00 84.25 88 ILE A CA 1
ATOM 661 C C . ILE A 1 88 ? 2.067 -12.576 10.213 1.00 84.25 88 ILE A C 1
ATOM 663 O O . ILE A 1 88 ? 1.595 -12.376 11.326 1.00 84.25 88 ILE A O 1
ATOM 667 N N . ARG A 1 89 ? 1.938 -13.761 9.610 1.00 85.56 89 ARG A N 1
ATOM 668 C CA . ARG A 1 89 ? 1.263 -14.890 10.266 1.00 85.56 89 ARG A CA 1
ATOM 669 C C . ARG A 1 89 ? 2.088 -15.448 11.422 1.00 85.56 89 ARG A C 1
ATOM 671 O O . ARG A 1 89 ? 1.514 -15.840 12.431 1.00 85.56 89 ARG A O 1
ATOM 678 N N . GLU A 1 90 ? 3.410 -15.487 11.278 1.00 85.25 90 GLU A N 1
ATOM 679 C CA . GLU A 1 90 ? 4.341 -15.920 12.327 1.00 85.25 90 GLU A CA 1
ATOM 680 C C . GLU A 1 90 ? 4.330 -14.973 13.534 1.00 85.25 90 GLU A C 1
ATOM 682 O O . GLU A 1 90 ? 4.429 -15.445 14.663 1.00 85.25 90 GLU A O 1
ATOM 687 N N . SER A 1 91 ? 4.128 -13.667 13.322 1.00 79.50 91 SER A N 1
ATOM 688 C CA . SER A 1 91 ? 3.926 -12.688 14.400 1.00 79.50 91 SER A CA 1
ATOM 689 C C . SER A 1 91 ? 2.510 -12.694 14.991 1.00 79.50 91 SER A C 1
ATOM 691 O O . SER A 1 91 ? 2.193 -11.845 15.815 1.00 79.50 91 SER A O 1
ATOM 693 N N . GLY A 1 92 ? 1.643 -13.628 14.583 1.00 77.38 92 GLY A N 1
ATOM 694 C CA . GLY A 1 92 ? 0.266 -13.730 15.077 1.00 77.38 92 GLY A CA 1
ATOM 695 C C . GLY A 1 92 ? -0.718 -12.730 14.459 1.00 77.38 92 GLY A C 1
ATOM 696 O O . GLY A 1 92 ? -1.862 -12.652 14.903 1.00 77.38 92 GLY A O 1
ATOM 697 N N . GLY A 1 93 ? -0.309 -11.984 13.429 1.00 78.06 93 GLY A N 1
ATOM 698 C CA . GLY A 1 93 ? -1.163 -11.044 12.708 1.00 78.06 93 GLY A CA 1
ATOM 699 C C . GLY A 1 93 ? -2.098 -11.715 11.694 1.00 78.06 93 GLY A C 1
ATOM 700 O O . GLY A 1 93 ? -1.805 -12.774 11.131 1.00 78.06 93 GLY A O 1
ATOM 701 N N . ASP A 1 94 ? -3.222 -11.056 11.400 1.00 84.00 94 ASP A N 1
ATOM 702 C CA . ASP A 1 94 ? -4.156 -11.466 10.347 1.00 84.00 94 ASP A CA 1
ATOM 703 C C . ASP A 1 94 ? -4.047 -10.535 9.130 1.00 84.00 94 ASP A C 1
ATOM 705 O O . ASP A 1 94 ? -4.166 -9.313 9.223 1.00 84.00 94 ASP A O 1
ATOM 709 N N . LEU A 1 95 ? -3.870 -11.128 7.946 1.00 83.75 95 LEU A N 1
ATOM 710 C CA . LEU A 1 95 ? -3.792 -10.392 6.684 1.00 83.75 95 LEU A CA 1
ATOM 711 C C . LEU A 1 95 ? -5.065 -9.600 6.377 1.00 83.75 95 LEU A C 1
ATOM 713 O O . LEU A 1 95 ? -5.009 -8.632 5.624 1.00 83.75 95 LEU A O 1
ATOM 717 N N . LYS A 1 96 ? -6.222 -10.014 6.903 1.00 83.31 96 LYS A N 1
ATOM 718 C CA . LYS A 1 96 ? -7.480 -9.293 6.675 1.00 83.31 96 LYS A CA 1
ATOM 719 C C . LYS A 1 96 ? -7.527 -7.943 7.405 1.00 83.31 96 LYS A C 1
ATOM 721 O O . LYS A 1 96 ? -8.312 -7.092 6.998 1.00 83.31 96 LYS A O 1
ATOM 726 N N . ASP A 1 97 ? -6.684 -7.762 8.421 1.00 80.06 97 ASP A N 1
ATOM 727 C CA . ASP A 1 97 ? -6.660 -6.578 9.284 1.00 80.06 97 ASP A CA 1
ATOM 728 C C . ASP A 1 97 ? -5.559 -5.580 8.882 1.00 80.06 97 ASP A C 1
ATOM 730 O O . ASP A 1 97 ? -5.384 -4.549 9.536 1.00 80.06 97 ASP A O 1
ATOM 734 N N . LEU A 1 98 ? -4.841 -5.866 7.787 1.00 85.12 98 LEU A N 1
ATOM 735 C CA . LEU A 1 98 ? -3.819 -5.002 7.202 1.00 85.12 98 LEU A CA 1
ATOM 736 C C . LEU A 1 98 ? -4.412 -4.042 6.172 1.00 85.12 98 LEU A C 1
ATOM 738 O O . LEU A 1 98 ? -5.008 -4.450 5.171 1.00 85.12 98 LEU A O 1
ATOM 742 N N . TYR A 1 99 ? -4.138 -2.759 6.380 1.00 88.00 99 TYR A N 1
ATOM 743 C CA . TYR A 1 99 ? -4.553 -1.671 5.501 1.00 88.00 99 TYR A CA 1
ATOM 744 C C . TYR A 1 99 ? -3.340 -0.832 5.113 1.00 88.00 99 TYR A C 1
ATOM 746 O O . TYR A 1 99 ? -2.424 -0.652 5.909 1.00 88.00 99 TYR A O 1
ATOM 754 N N . VAL A 1 100 ? -3.334 -0.299 3.895 1.00 89.75 100 VAL A N 1
ATOM 755 C CA . VAL A 1 100 ? -2.403 0.747 3.473 1.00 89.75 100 VAL A CA 1
ATOM 756 C C . VAL A 1 100 ? -2.742 2.013 4.239 1.00 89.75 100 VAL A C 1
ATOM 758 O O . VAL A 1 100 ? -3.808 2.600 4.031 1.00 89.75 100 VAL A O 1
ATOM 761 N N . ILE A 1 101 ? -1.816 2.437 5.090 1.00 87.12 101 ILE A N 1
ATOM 762 C CA . ILE A 1 101 ? -1.953 3.646 5.910 1.00 87.12 101 ILE A CA 1
ATOM 763 C C . ILE A 1 101 ? -1.145 4.804 5.340 1.00 87.12 101 ILE A C 1
ATOM 765 O O . ILE A 1 101 ? -1.491 5.969 5.530 1.00 87.12 101 ILE A O 1
ATOM 769 N N . ALA A 1 102 ? -0.088 4.478 4.602 1.00 89.31 102 ALA A N 1
ATOM 770 C CA . ALA A 1 102 ? 0.738 5.435 3.909 1.00 89.31 102 ALA A CA 1
ATOM 771 C C . ALA A 1 102 ? 1.300 4.823 2.630 1.00 89.31 102 ALA A C 1
ATOM 773 O O . ALA A 1 102 ? 1.443 3.608 2.491 1.00 89.31 102 ALA A O 1
ATOM 774 N N . TRP A 1 103 ? 1.609 5.686 1.678 1.00 92.69 103 TRP A N 1
ATOM 775 C CA . TRP A 1 103 ? 2.123 5.285 0.380 1.00 92.69 103 TRP A CA 1
ATOM 776 C C . TRP A 1 103 ? 2.960 6.390 -0.246 1.00 92.69 103 TRP A C 1
ATOM 778 O O . TRP A 1 103 ? 2.767 7.572 0.035 1.00 92.69 103 TRP A O 1
ATOM 788 N N . ALA A 1 104 ? 3.885 6.003 -1.108 1.00 93.06 104 ALA A N 1
ATOM 789 C CA . ALA A 1 104 ? 4.694 6.900 -1.913 1.00 93.06 104 ALA A CA 1
ATOM 790 C C . ALA A 1 104 ? 4.765 6.363 -3.339 1.00 93.06 104 ALA A C 1
ATOM 792 O O . ALA A 1 104 ? 4.625 5.162 -3.566 1.00 93.06 104 ALA A O 1
ATOM 793 N N . CYS A 1 105 ? 5.040 7.245 -4.290 1.00 91.19 105 CYS A N 1
ATOM 794 C CA . CYS A 1 105 ? 5.604 6.849 -5.565 1.00 91.19 105 CYS A CA 1
ATOM 795 C C . CYS A 1 105 ? 6.847 7.691 -5.817 1.00 91.19 105 CYS A C 1
ATOM 797 O O . CYS A 1 105 ? 6.799 8.917 -5.698 1.00 91.19 105 CYS A O 1
ATOM 799 N N . THR A 1 106 ? 7.942 7.020 -6.143 1.00 89.81 106 THR A N 1
ATOM 800 C CA . THR A 1 106 ? 9.258 7.623 -6.350 1.00 89.81 106 THR A CA 1
ATOM 801 C C . THR A 1 106 ? 9.849 7.123 -7.657 1.00 89.81 106 THR A C 1
ATOM 803 O O . THR A 1 106 ? 9.622 5.978 -8.054 1.00 89.81 106 THR A O 1
ATOM 806 N N . GLU A 1 107 ? 10.615 7.977 -8.328 1.00 89.88 107 GLU A N 1
ATOM 807 C CA . GLU A 1 107 ? 11.507 7.522 -9.392 1.00 89.88 107 GLU A CA 1
ATOM 808 C C . GLU A 1 107 ? 12.678 6.788 -8.739 1.00 89.88 107 GLU A C 1
ATOM 810 O O . GLU A 1 107 ? 13.308 7.318 -7.831 1.00 89.88 107 GLU A O 1
ATOM 815 N N . SER A 1 108 ? 12.934 5.554 -9.162 1.00 88.31 108 SER A N 1
ATOM 816 C CA . SER A 1 108 ? 14.012 4.722 -8.627 1.00 88.31 108 SER A CA 1
ATOM 817 C C . SER A 1 108 ? 15.024 4.372 -9.712 1.00 88.31 108 SER A C 1
ATOM 819 O O . SER A 1 108 ? 14.805 4.620 -10.901 1.00 88.31 108 SER A O 1
ATOM 821 N N . SER A 1 109 ? 16.109 3.709 -9.314 1.00 87.19 109 SER A N 1
ATOM 822 C CA . SER A 1 109 ? 17.124 3.172 -10.232 1.00 87.19 109 SER A CA 1
ATOM 823 C C . SER A 1 109 ? 16.581 2.249 -11.342 1.00 87.19 109 SER A C 1
ATOM 825 O O . SER A 1 109 ? 17.231 2.084 -12.374 1.00 87.19 109 SER A O 1
ATOM 827 N N . ILE A 1 110 ? 15.390 1.669 -11.162 1.00 87.19 110 ILE A N 1
ATOM 828 C CA . ILE A 1 110 ? 14.733 0.746 -12.107 1.00 87.19 110 ILE A CA 1
ATOM 829 C C . ILE A 1 110 ? 13.452 1.338 -12.724 1.00 87.19 110 ILE A C 1
ATOM 831 O O . ILE A 1 110 ? 12.698 0.630 -13.393 1.00 87.19 110 ILE A O 1
ATOM 835 N N . GLY A 1 111 ? 13.204 2.632 -12.501 1.00 88.12 111 GLY A N 1
ATOM 836 C CA . GLY A 1 111 ? 12.022 3.361 -12.960 1.00 88.12 111 GLY A CA 1
ATOM 837 C C . GLY A 1 111 ? 11.041 3.726 -11.837 1.00 88.12 111 GLY A C 1
ATOM 838 O O . GLY A 1 111 ? 11.367 3.579 -10.657 1.00 88.12 111 GLY A O 1
ATOM 839 N N . PRO A 1 112 ? 9.833 4.210 -12.177 1.00 89.25 112 PRO A N 1
ATOM 840 C CA . PRO A 1 112 ? 8.843 4.621 -11.189 1.00 89.25 112 PRO A CA 1
ATOM 841 C C . PRO A 1 112 ? 8.324 3.425 -10.389 1.00 89.25 112 PRO A C 1
ATOM 843 O O . PRO A 1 112 ? 7.871 2.435 -10.972 1.00 89.25 112 PRO A O 1
ATOM 846 N N . VAL A 1 113 ? 8.343 3.539 -9.062 1.00 89.81 113 VAL A N 1
ATOM 847 C CA . VAL A 1 113 ? 7.902 2.487 -8.140 1.00 89.81 113 VAL A CA 1
ATOM 848 C C . VAL A 1 113 ? 6.979 3.063 -7.081 1.00 89.81 113 VAL A C 1
ATOM 850 O O . VAL A 1 113 ? 7.281 4.080 -6.455 1.00 89.81 113 VAL A O 1
ATOM 853 N N . ALA A 1 114 ? 5.854 2.385 -6.857 1.00 92.38 114 ALA A N 1
ATOM 854 C CA . ALA A 1 114 ? 4.960 2.706 -5.757 1.00 92.38 114 ALA A CA 1
ATOM 855 C C . ALA A 1 114 ? 5.294 1.851 -4.531 1.00 92.38 114 ALA A C 1
ATOM 857 O O . ALA A 1 114 ? 5.375 0.630 -4.624 1.00 92.38 114 ALA A O 1
ATOM 858 N N . THR A 1 115 ? 5.461 2.490 -3.377 1.00 92.69 115 THR A N 1
ATOM 859 C CA . THR A 1 115 ? 5.751 1.840 -2.094 1.00 92.69 115 THR A CA 1
ATOM 860 C C . THR A 1 115 ? 4.564 2.007 -1.169 1.00 92.69 115 THR A C 1
ATOM 862 O O . THR A 1 115 ? 4.135 3.130 -0.905 1.00 92.69 115 THR A O 1
ATOM 865 N N . PHE A 1 116 ? 3.998 0.892 -0.718 1.00 92.81 116 PHE A N 1
ATOM 866 C CA . PHE A 1 116 ? 2.827 0.855 0.148 1.00 92.81 116 PHE A CA 1
ATOM 867 C C . PHE A 1 116 ? 3.257 0.359 1.516 1.00 92.81 116 PHE A C 1
ATOM 869 O O . PHE A 1 116 ? 3.894 -0.689 1.631 1.00 92.81 116 PHE A O 1
ATOM 876 N N . TYR A 1 117 ? 2.877 1.113 2.537 1.00 89.50 117 TYR A N 1
ATOM 877 C CA . TYR A 1 117 ? 3.109 0.771 3.923 1.00 89.50 117 TYR A CA 1
ATOM 878 C C . TYR A 1 117 ? 1.797 0.320 4.554 1.00 89.50 117 TYR A C 1
ATOM 880 O O . TYR A 1 117 ? 0.829 1.084 4.657 1.00 89.50 117 TYR A O 1
ATOM 888 N N . TYR A 1 118 ? 1.776 -0.956 4.917 1.00 88.62 118 TYR A N 1
ATOM 889 C CA . TYR A 1 118 ? 0.657 -1.623 5.549 1.00 88.62 118 TYR A CA 1
ATOM 890 C C . TYR A 1 118 ? 0.847 -1.651 7.055 1.00 88.62 118 TYR A C 1
ATOM 892 O O . TYR A 1 118 ? 1.946 -1.925 7.533 1.00 88.62 118 TYR A O 1
ATOM 900 N N . SER A 1 119 ? -0.238 -1.442 7.788 1.00 81.94 119 SER A N 1
ATOM 901 C CA . SER A 1 119 ? -0.267 -1.591 9.239 1.00 81.94 119 SER A CA 1
ATOM 902 C C . SER A 1 119 ? -1.576 -2.238 9.675 1.00 81.94 119 SER A C 1
ATOM 904 O O . SER A 1 119 ? -2.602 -2.101 8.992 1.00 81.94 119 SER A O 1
ATOM 906 N N . ILE A 1 120 ? -1.528 -2.985 10.780 1.00 73.81 120 ILE A N 1
ATOM 907 C CA . ILE A 1 120 ? -2.729 -3.553 11.384 1.00 73.81 120 ILE A CA 1
ATOM 908 C C . ILE A 1 120 ? -3.506 -2.430 12.068 1.00 73.81 120 ILE A C 1
ATOM 910 O O . ILE A 1 120 ? -3.014 -1.768 12.975 1.00 73.81 120 ILE A O 1
ATOM 914 N N . GLY A 1 121 ? -4.728 -2.199 11.594 1.00 59.97 121 GLY A N 1
ATOM 915 C CA . GLY A 1 121 ? -5.483 -0.991 11.930 1.00 59.97 121 GLY A CA 1
ATOM 916 C C . GLY A 1 121 ? -6.994 -1.174 11.982 1.00 59.97 121 GLY A C 1
ATOM 917 O O . GLY A 1 121 ? -7.723 -0.191 11.988 1.00 59.97 121 GLY A O 1
ATOM 918 N N . GLY A 1 122 ? -7.476 -2.418 12.054 1.00 52.94 122 GLY A N 1
ATOM 919 C CA . GLY A 1 122 ? -8.888 -2.726 12.318 1.00 52.94 122 GLY A CA 1
ATOM 920 C C . GLY A 1 122 ? -9.320 -2.532 13.781 1.00 52.94 122 GLY A C 1
ATOM 921 O O . GLY A 1 122 ? -10.415 -2.947 14.141 1.00 52.94 122 GLY A O 1
ATOM 922 N N . GLY A 1 123 ? -8.465 -1.947 14.632 1.00 47.53 123 GLY A N 1
ATOM 923 C CA . GLY A 1 123 ? -8.761 -1.656 16.040 1.00 47.53 123 GLY A CA 1
ATOM 924 C C . GLY A 1 123 ? -8.481 -2.784 17.046 1.00 47.53 123 GLY A C 1
ATOM 925 O O . GLY A 1 123 ? -8.817 -2.608 18.213 1.00 47.53 123 GLY A O 1
ATOM 926 N N . THR A 1 124 ? -7.885 -3.923 16.650 1.00 41.84 124 THR A N 1
ATOM 927 C CA . THR A 1 124 ? -7.813 -5.115 17.532 1.00 41.84 124 THR A CA 1
ATOM 928 C C . THR A 1 124 ? -6.493 -5.906 17.581 1.00 41.84 124 THR A C 1
ATOM 930 O O . THR A 1 124 ? -6.500 -6.968 18.197 1.00 41.84 124 THR A O 1
ATOM 933 N N . ALA A 1 125 ? -5.372 -5.482 16.980 1.00 45.22 125 ALA A N 1
ATOM 934 C CA . ALA A 1 125 ? -4.165 -6.335 16.951 1.00 45.22 125 ALA A CA 1
ATOM 935 C C . ALA A 1 125 ? -2.828 -5.616 17.205 1.00 45.22 125 ALA A C 1
ATOM 937 O O . ALA A 1 125 ? -2.712 -4.409 16.999 1.00 45.22 125 ALA A O 1
ATOM 938 N N . GLU A 1 126 ? -1.831 -6.395 17.654 1.00 51.88 126 GLU A N 1
ATOM 939 C CA . GLU A 1 126 ? -0.428 -5.980 17.781 1.00 51.88 126 GLU A CA 1
ATOM 940 C C . GLU A 1 126 ? 0.106 -5.469 16.434 1.00 51.88 126 GLU A C 1
ATOM 942 O O . GLU A 1 126 ? -0.202 -6.034 15.383 1.00 51.88 126 GLU A O 1
ATOM 947 N N . TYR A 1 127 ? 0.900 -4.393 16.466 1.00 52.59 127 TYR A N 1
ATOM 9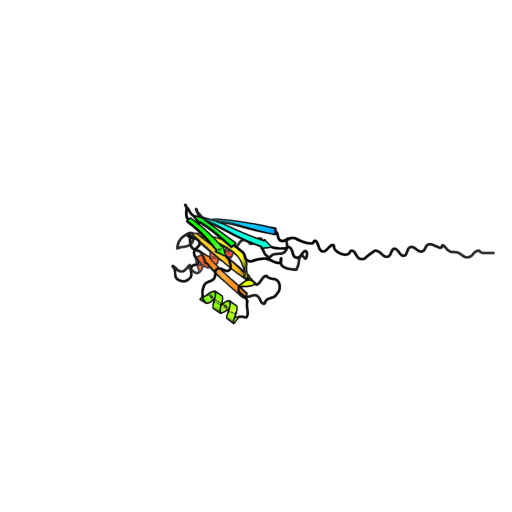48 C CA . TYR A 1 127 ? 1.465 -3.746 15.280 1.00 52.59 127 TYR A CA 1
ATOM 949 C C . TYR A 1 127 ? 2.314 -4.738 14.472 1.00 52.59 127 TYR A C 1
ATOM 951 O O . TYR A 1 127 ? 3.487 -4.952 14.763 1.00 52.59 127 TYR A O 1
ATOM 959 N N . SER A 1 128 ? 1.732 -5.335 13.432 1.00 60.09 128 SER A N 1
ATOM 960 C CA . SER A 1 128 ? 2.506 -5.917 12.337 1.00 60.09 128 SER A CA 1
ATOM 961 C C . SER A 1 128 ? 2.469 -4.948 11.168 1.00 60.09 128 SER A C 1
ATOM 963 O O . SER A 1 128 ? 1.407 -4.462 10.769 1.00 60.09 128 SER A O 1
ATOM 965 N N . GLU A 1 129 ? 3.643 -4.664 10.629 1.00 78.00 129 GLU A N 1
ATOM 966 C CA . GLU A 1 129 ? 3.835 -3.736 9.527 1.00 78.00 129 GLU A CA 1
ATOM 967 C C . GLU A 1 129 ? 4.411 -4.494 8.343 1.00 78.00 129 GLU A C 1
ATOM 969 O O . GLU A 1 129 ? 5.199 -5.426 8.512 1.00 78.00 129 GLU A O 1
ATOM 974 N N . ALA A 1 130 ? 4.019 -4.103 7.137 1.00 86.25 130 ALA A N 1
ATOM 975 C CA . ALA A 1 130 ? 4.593 -4.664 5.927 1.00 86.25 130 ALA A CA 1
ATOM 976 C C . ALA A 1 130 ? 4.808 -3.579 4.882 1.00 86.25 130 ALA A C 1
ATOM 978 O O . ALA A 1 130 ? 4.011 -2.652 4.737 1.00 86.25 130 ALA A O 1
ATOM 979 N N . LEU A 1 131 ? 5.887 -3.728 4.123 1.00 87.69 131 LEU A N 1
ATOM 980 C CA . LEU A 1 131 ? 6.180 -2.896 2.967 1.00 87.69 131 LEU A CA 1
ATOM 981 C C . LEU A 1 131 ? 5.980 -3.717 1.700 1.00 87.69 131 LEU A C 1
ATOM 983 O O . LEU A 1 131 ? 6.453 -4.847 1.592 1.00 87.69 131 LEU A O 1
ATOM 987 N N . ALA A 1 132 ? 5.287 -3.132 0.730 1.00 91.50 132 ALA A N 1
ATOM 988 C CA . ALA A 1 132 ? 5.170 -3.692 -0.607 1.00 91.50 132 ALA A CA 1
ATOM 989 C C . ALA A 1 132 ? 5.593 -2.667 -1.647 1.00 91.50 132 ALA A C 1
ATOM 991 O O . ALA A 1 132 ? 5.273 -1.483 -1.531 1.00 91.50 132 ALA A O 1
ATOM 992 N N . HIS A 1 133 ? 6.255 -3.148 -2.691 1.00 91.38 133 HIS A N 1
ATOM 993 C CA . HIS A 1 133 ? 6.680 -2.329 -3.815 1.00 91.38 133 HIS A CA 1
ATOM 994 C C . HIS A 1 133 ? 5.995 -2.818 -5.086 1.00 91.38 133 HIS A C 1
ATOM 996 O O . HIS A 1 133 ? 5.929 -4.025 -5.334 1.00 91.38 133 HIS A O 1
ATOM 1002 N N . TYR A 1 134 ? 5.486 -1.886 -5.882 1.00 89.88 134 TYR A N 1
ATOM 1003 C CA . TYR A 1 134 ? 4.819 -2.165 -7.146 1.00 89.88 134 TYR A CA 1
ATOM 1004 C C . TYR A 1 134 ? 5.572 -1.507 -8.290 1.00 89.88 134 TYR A C 1
ATOM 1006 O O . TYR A 1 134 ? 5.934 -0.331 -8.210 1.00 89.88 134 TYR A O 1
ATOM 1014 N N . ASP A 1 135 ? 5.774 -2.271 -9.358 1.00 87.94 135 ASP A N 1
ATOM 1015 C CA . ASP A 1 135 ? 6.386 -1.772 -10.581 1.00 87.94 135 ASP A CA 1
ATOM 1016 C C . ASP A 1 135 ? 5.428 -0.879 -11.387 1.00 87.94 135 ASP A C 1
ATOM 1018 O O . ASP A 1 135 ? 4.276 -0.636 -11.018 1.00 87.94 135 ASP A O 1
ATOM 1022 N N . MET A 1 136 ? 5.888 -0.429 -12.555 1.00 85.06 136 MET A N 1
ATOM 1023 C CA . MET A 1 136 ? 5.120 0.469 -13.411 1.00 85.06 136 MET A CA 1
ATOM 1024 C C . MET A 1 136 ? 3.845 -0.117 -14.043 1.00 85.06 136 MET A C 1
ATOM 1026 O O . MET A 1 136 ? 3.006 0.626 -14.560 1.00 85.06 136 MET A O 1
ATOM 1030 N N . SER A 1 137 ? 3.696 -1.440 -14.046 1.00 83.69 137 SER A N 1
ATOM 1031 C CA . SER A 1 137 ? 2.456 -2.122 -14.438 1.00 83.69 137 SER A CA 1
ATOM 1032 C C . SER A 1 137 ? 1.490 -2.267 -13.255 1.00 83.69 137 SER A C 1
ATOM 1034 O O . SER A 1 137 ? 0.350 -2.716 -13.403 1.00 83.69 137 SER A O 1
ATOM 1036 N N . GLY A 1 138 ? 1.944 -1.849 -12.073 1.00 84.25 138 GLY A N 1
ATOM 1037 C CA . GLY A 1 138 ? 1.269 -2.029 -10.813 1.00 84.25 138 GLY A CA 1
ATOM 1038 C C . GLY A 1 138 ? 1.448 -3.425 -10.249 1.00 84.25 138 GLY A C 1
ATOM 1039 O O . GLY A 1 138 ? 0.693 -3.748 -9.347 1.00 84.25 138 GLY A O 1
ATOM 1040 N N . MET A 1 139 ? 2.351 -4.266 -10.757 1.00 88.00 139 MET A N 1
ATOM 1041 C CA . MET A 1 139 ? 2.547 -5.628 -10.259 1.00 88.00 139 MET A CA 1
ATOM 1042 C C . MET A 1 139 ? 3.446 -5.635 -9.028 1.00 88.00 139 MET A C 1
ATOM 1044 O O . MET A 1 139 ? 4.413 -4.880 -8.946 1.00 88.00 139 MET A O 1
ATOM 1048 N N . LEU A 1 140 ? 3.110 -6.492 -8.062 1.00 90.19 140 LEU A N 1
ATOM 1049 C CA . LEU A 1 140 ? 3.903 -6.655 -6.853 1.00 90.19 140 LEU A CA 1
ATOM 1050 C C . LEU A 1 140 ? 5.298 -7.184 -7.202 1.00 90.19 140 LEU A C 1
ATOM 1052 O O . LEU A 1 140 ? 5.447 -8.206 -7.875 1.00 90.19 140 LEU A O 1
ATOM 1056 N N . MET A 1 141 ? 6.316 -6.516 -6.681 1.00 87.88 141 MET A N 1
ATOM 1057 C CA . MET A 1 141 ? 7.704 -6.904 -6.854 1.00 87.88 141 MET A CA 1
ATOM 1058 C C . MET A 1 141 ? 8.088 -7.974 -5.819 1.00 87.88 141 MET A C 1
ATOM 1060 O O . MET A 1 141 ? 8.425 -7.653 -4.684 1.00 87.88 141 MET A O 1
ATOM 1064 N N . ASP A 1 142 ? 8.026 -9.252 -6.207 1.00 76.25 142 ASP A N 1
ATOM 1065 C CA . ASP A 1 142 ? 8.423 -10.399 -5.356 1.00 76.25 142 ASP A CA 1
ATOM 1066 C C . ASP A 1 142 ? 9.803 -10.970 -5.764 1.00 76.25 142 ASP A C 1
ATOM 1068 O O . ASP A 1 142 ? 10.635 -11.303 -4.924 1.00 76.25 142 ASP A O 1
ATOM 1072 N N . ALA A 1 143 ? 10.093 -11.020 -7.074 1.00 56.09 143 ALA A N 1
ATOM 1073 C CA . ALA A 1 143 ? 11.283 -11.677 -7.643 1.00 56.09 143 ALA A CA 1
ATOM 1074 C C . ALA A 1 143 ? 11.932 -10.902 -8.817 1.00 56.09 143 ALA A C 1
ATOM 1076 O O . ALA A 1 143 ? 12.403 -11.503 -9.781 1.00 56.09 143 ALA A O 1
ATOM 1077 N N . GLY A 1 144 ? 11.923 -9.565 -8.759 1.00 55.75 144 GLY A N 1
ATOM 1078 C CA . GLY A 1 144 ? 12.423 -8.672 -9.818 1.00 55.75 144 GLY A CA 1
ATOM 1079 C C . GLY A 1 144 ? 13.723 -7.924 -9.472 1.00 55.75 144 GLY A C 1
ATOM 1080 O O . GLY A 1 144 ? 14.368 -8.238 -8.466 1.00 55.75 144 GLY A O 1
ATOM 1081 N N . PRO A 1 145 ? 14.111 -6.917 -10.287 1.00 59.88 145 PRO A N 1
ATOM 1082 C CA . PRO A 1 145 ? 15.195 -5.996 -9.956 1.00 59.88 145 PRO A CA 1
ATOM 1083 C C . PRO A 1 145 ? 14.976 -5.426 -8.554 1.00 59.88 145 PRO A C 1
ATOM 1085 O O . PRO A 1 145 ? 13.884 -4.956 -8.229 1.00 59.88 145 PRO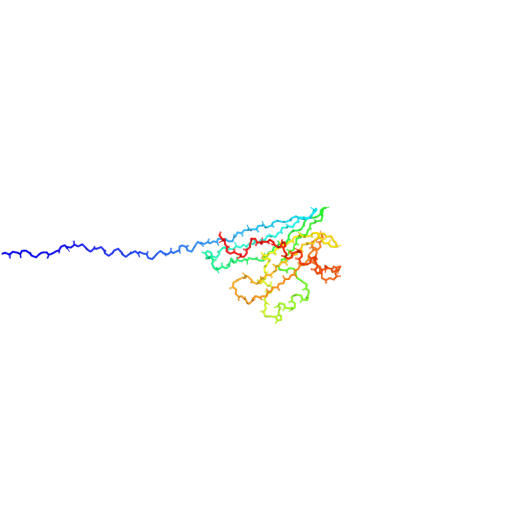 A O 1
ATOM 1088 N N . ARG A 1 146 ? 15.994 -5.522 -7.699 1.00 78.31 146 ARG A N 1
ATOM 1089 C CA . ARG A 1 146 ? 15.877 -5.077 -6.312 1.00 78.31 146 ARG A CA 1
ATOM 1090 C C . ARG A 1 146 ? 16.074 -3.574 -6.249 1.00 78.31 146 ARG A C 1
ATOM 1092 O O . ARG A 1 146 ? 17.078 -3.068 -6.742 1.00 78.31 146 ARG A O 1
ATOM 1099 N N . LEU A 1 147 ? 15.139 -2.899 -5.589 1.00 84.94 147 LEU A N 1
ATOM 1100 C CA . LEU A 1 147 ? 15.349 -1.535 -5.130 1.00 84.94 147 LEU A CA 1
ATOM 1101 C C . LEU A 1 147 ? 16.627 -1.476 -4.296 1.00 84.94 147 LEU A C 1
ATOM 1103 O O . LEU A 1 147 ? 16.888 -2.353 -3.464 1.00 84.94 147 LEU A O 1
ATOM 1107 N N . THR A 1 148 ? 17.422 -0.438 -4.515 1.00 89.00 148 THR A N 1
ATOM 1108 C CA . THR A 1 148 ? 18.572 -0.167 -3.661 1.00 89.00 148 THR A CA 1
ATOM 1109 C C . THR A 1 148 ? 18.095 0.334 -2.292 1.00 89.00 148 THR A C 1
ATOM 1111 O O . THR A 1 148 ? 16.979 0.851 -2.169 1.00 89.00 148 THR A O 1
ATOM 1114 N N . PRO A 1 149 ? 18.932 0.260 -1.243 1.00 87.88 149 PRO A N 1
ATOM 1115 C CA . PRO A 1 149 ? 18.608 0.871 0.045 1.00 87.88 149 PRO A CA 1
ATOM 1116 C C . PRO A 1 149 ? 18.270 2.366 -0.058 1.00 87.88 149 PRO A C 1
ATOM 1118 O O . PRO A 1 149 ? 17.427 2.855 0.691 1.00 87.88 149 PRO A O 1
ATOM 1121 N N . ASN A 1 150 ? 18.884 3.083 -1.008 1.00 89.50 150 ASN A N 1
ATOM 1122 C CA . ASN A 1 150 ? 18.596 4.495 -1.252 1.00 89.50 150 ASN A CA 1
ATOM 1123 C C . ASN A 1 150 ? 17.194 4.696 -1.833 1.00 89.50 150 ASN A C 1
ATOM 1125 O O . ASN A 1 150 ? 16.477 5.562 -1.337 1.00 89.50 150 ASN A O 1
ATOM 1129 N N . ASP A 1 151 ? 16.789 3.868 -2.803 1.00 89.81 151 ASP A N 1
ATOM 1130 C CA . ASP A 1 151 ? 15.441 3.915 -3.385 1.00 89.81 151 ASP A CA 1
ATOM 1131 C C . ASP A 1 151 ? 14.373 3.684 -2.297 1.00 89.81 151 ASP A C 1
ATOM 1133 O O . ASP A 1 151 ? 13.397 4.426 -2.194 1.00 89.81 151 ASP A O 1
ATOM 1137 N N . ILE A 1 152 ? 14.591 2.688 -1.426 1.00 87.50 152 ILE A N 1
ATOM 1138 C CA . ILE A 1 152 ? 13.691 2.393 -0.299 1.00 87.50 152 ILE A CA 1
ATOM 1139 C C . ILE A 1 152 ? 13.662 3.574 0.677 1.00 87.50 152 ILE A C 1
ATOM 1141 O O . ILE A 1 152 ? 12.593 4.028 1.078 1.00 87.50 152 ILE A O 1
ATOM 1145 N N . SER A 1 153 ? 14.829 4.100 1.051 1.00 88.25 153 SER A N 1
ATOM 1146 C CA . SER A 1 153 ? 14.944 5.222 1.984 1.00 88.25 153 SER A CA 1
ATOM 1147 C C . SER A 1 153 ? 14.242 6.481 1.463 1.00 88.25 153 SER A C 1
ATOM 1149 O O . SER A 1 153 ? 13.579 7.187 2.224 1.00 88.25 153 SER A O 1
ATOM 1151 N N . GLU A 1 154 ? 14.350 6.760 0.165 1.00 90.06 154 GLU A N 1
ATOM 1152 C CA . GLU A 1 154 ? 13.645 7.863 -0.481 1.00 90.06 154 GLU A CA 1
ATOM 1153 C C . GLU A 1 154 ? 12.132 7.657 -0.491 1.00 90.06 154 GLU A C 1
ATOM 1155 O O . GLU A 1 154 ? 11.394 8.576 -0.132 1.00 90.06 154 GLU A 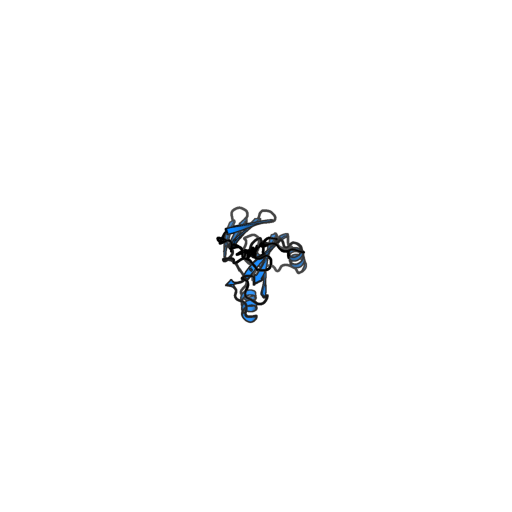O 1
ATOM 1160 N N . ALA A 1 155 ? 11.663 6.454 -0.825 1.00 89.38 155 ALA A N 1
ATOM 1161 C CA . ALA A 1 155 ? 10.244 6.130 -0.758 1.00 89.38 155 ALA A CA 1
ATOM 1162 C C . ALA A 1 155 ? 9.683 6.330 0.656 1.00 89.38 155 ALA A C 1
ATOM 1164 O O . ALA A 1 155 ? 8.637 6.958 0.812 1.00 89.38 155 ALA A O 1
ATOM 1165 N N . MET A 1 156 ? 10.410 5.883 1.685 1.00 89.38 156 MET A N 1
ATOM 1166 C CA . MET A 1 156 ? 10.010 6.047 3.086 1.00 89.38 156 MET A CA 1
ATOM 1167 C C . MET A 1 156 ? 9.917 7.519 3.503 1.00 89.38 156 MET A C 1
ATOM 1169 O O . MET A 1 156 ? 8.959 7.903 4.170 1.00 89.38 156 MET A O 1
ATOM 1173 N N . ARG A 1 157 ? 10.862 8.370 3.073 1.00 90.50 157 ARG A N 1
ATOM 1174 C CA . ARG A 1 157 ? 10.813 9.822 3.342 1.00 90.50 157 ARG A CA 1
ATOM 1175 C C . ARG A 1 157 ? 9.626 10.519 2.676 1.00 90.50 157 ARG A C 1
ATOM 1177 O O . ARG A 1 157 ? 9.186 11.556 3.162 1.00 90.50 157 ARG A O 1
ATOM 1184 N N . ASN A 1 158 ? 9.131 9.967 1.572 1.00 91.50 158 ASN A N 1
ATOM 1185 C CA . ASN A 1 158 ? 8.071 10.554 0.755 1.00 91.50 158 ASN A CA 1
ATOM 1186 C C . ASN A 1 158 ? 6.694 9.911 0.980 1.00 91.50 158 ASN A C 1
ATOM 1188 O O . ASN A 1 158 ? 5.759 10.195 0.223 1.00 91.50 158 ASN A O 1
ATOM 1192 N N . LEU A 1 159 ? 6.553 9.053 1.998 1.00 90.44 159 LEU A N 1
ATOM 1193 C CA . LEU A 1 159 ? 5.271 8.460 2.360 1.00 90.44 159 LEU A CA 1
ATOM 1194 C C . LEU A 1 159 ? 4.256 9.552 2.706 1.00 90.44 159 LEU A C 1
ATOM 1196 O O . LEU A 1 159 ? 4.471 10.404 3.565 1.00 90.44 159 LEU A O 1
ATOM 1200 N N . LYS A 1 160 ? 3.114 9.494 2.032 1.00 90.00 160 LYS A N 1
ATOM 1201 C CA . LYS A 1 160 ? 1.940 10.319 2.299 1.00 90.00 160 LYS A CA 1
ATOM 1202 C C . LYS A 1 160 ? 0.869 9.456 2.951 1.00 90.00 160 LYS A C 1
ATOM 1204 O O . LYS A 1 160 ? 0.749 8.288 2.585 1.00 90.00 160 LYS A O 1
ATOM 1209 N N . PRO A 1 161 ? 0.065 9.995 3.873 1.00 86.44 161 PRO A N 1
ATOM 1210 C CA . PRO A 1 161 ? -1.022 9.234 4.469 1.00 86.44 161 PRO A CA 1
ATOM 1211 C C . PRO A 1 161 ? -2.076 8.861 3.416 1.00 86.44 161 PRO A C 1
ATOM 1213 O O . PRO A 1 161 ? -2.385 9.643 2.511 1.00 86.44 161 PRO A O 1
ATOM 1216 N N . VAL A 1 162 ? -2.652 7.668 3.552 1.00 84.25 162 VAL A N 1
ATOM 1217 C CA . VAL A 1 162 ? -3.859 7.260 2.829 1.00 84.25 162 VAL A CA 1
ATOM 1218 C C . VAL A 1 162 ? -5.052 7.482 3.758 1.00 84.25 162 VAL A C 1
ATOM 1220 O O . VAL A 1 162 ? -5.164 6.767 4.758 1.00 84.25 162 VAL A O 1
ATOM 1223 N N . PRO A 1 163 ? -5.969 8.419 3.446 1.00 71.00 163 PRO A N 1
ATOM 1224 C CA . PRO A 1 163 ? -7.207 8.577 4.200 1.00 71.00 163 PRO A CA 1
ATOM 1225 C C . PRO A 1 163 ? -8.022 7.284 4.103 1.00 71.00 163 PRO A C 1
ATOM 1227 O O . PRO A 1 163 ? -8.596 6.949 3.066 1.00 71.00 163 PRO A O 1
ATOM 1230 N N . SER A 1 164 ? -7.979 6.512 5.180 1.00 64.25 164 SER A N 1
ATOM 1231 C CA . SER A 1 164 ? -8.586 5.191 5.273 1.00 64.25 164 SER A CA 1
ATOM 1232 C C . SER A 1 164 ? -8.956 4.917 6.727 1.00 64.25 164 SER A C 1
ATOM 1234 O O . SER A 1 164 ? -10.108 5.105 7.111 1.00 64.25 164 SER A O 1
ATOM 1236 N N . ILE A 1 165 ? -7.967 4.571 7.548 1.00 68.94 165 ILE A N 1
ATOM 1237 C CA . ILE A 1 165 ? -8.176 4.075 8.912 1.00 68.94 165 ILE A CA 1
ATOM 1238 C C . ILE A 1 165 ? -8.034 5.141 10.000 1.00 68.94 165 ILE A C 1
ATOM 1240 O O . ILE A 1 165 ? -8.553 4.960 11.097 1.00 68.94 165 ILE A O 1
ATOM 1244 N N . MET A 1 166 ? -7.316 6.233 9.726 1.00 69.69 166 MET A N 1
ATOM 1245 C CA . MET A 1 166 ? -7.005 7.215 10.764 1.00 69.69 166 MET A CA 1
ATOM 1246 C C . MET A 1 166 ? -8.266 7.998 11.154 1.00 69.69 166 MET A C 1
ATOM 1248 O O . MET A 1 166 ? -9.066 8.312 10.262 1.00 69.69 166 MET A O 1
ATOM 1252 N N . PRO A 1 167 ? -8.452 8.325 12.448 1.00 64.88 167 PRO A N 1
ATOM 1253 C CA . PRO A 1 167 ? -9.485 9.261 12.877 1.00 64.88 167 PRO A CA 1
ATOM 1254 C C . PRO A 1 167 ? -9.343 10.568 12.090 1.00 64.88 167 PRO A C 1
ATOM 1256 O O . PRO A 1 167 ? -8.226 10.946 11.717 1.00 64.88 167 PRO A O 1
ATOM 1259 N N . ASP A 1 168 ? -10.452 11.256 11.809 1.00 62.38 168 ASP A N 1
ATOM 1260 C CA . ASP A 1 168 ? -10.328 12.618 11.289 1.00 62.38 168 ASP A CA 1
ATOM 1261 C C . ASP A 1 168 ? -9.619 13.466 12.354 1.00 62.38 168 ASP A C 1
ATOM 1263 O O . ASP A 1 168 ? -10.015 13.429 13.522 1.00 62.38 168 ASP A O 1
ATOM 1267 N N . GLN A 1 169 ? -8.566 14.185 11.957 1.00 51.78 169 GLN A N 1
ATOM 1268 C CA . GLN A 1 169 ? -7.970 15.227 12.795 1.00 51.78 169 GLN A CA 1
ATOM 1269 C C . GLN A 1 169 ? -8.794 16.509 12.733 1.00 51.78 169 GLN A C 1
ATOM 1271 O O . GLN A 1 169 ? -9.328 16.810 11.637 1.00 51.78 169 GLN A O 1
#

pLDDT: mean 77.02, std 18.12, range [35.38, 93.5]

Radius of gyration: 24.7 Å; chains: 1; bounding box: 60×57×89 Å

Sequence (169 aa):
MRNATKFMLVFAAIGAWGHGQAANLAYKEYTAKMTCGKISYAVTSICKKSGDALTLN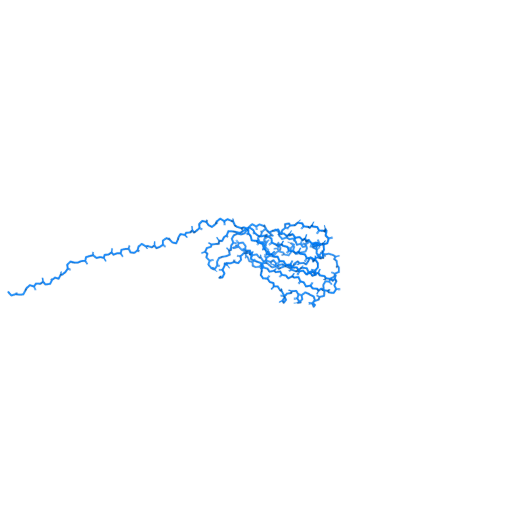ECKRQTLKVANGGVKRVASLPDLTKLERARIRESGGDLKDLYVIAWACTESSIGPVATFYYSIGGGTAEYSEALAHYDMSGMLMDAGPRLTPNDISEAMRNLKPVPSIMPDQ

Secondary structure (DSSP, 8-state):
---------------------------EEEEEEEEETTEEEEEEEEEE--SSTTS--EEEEEEEEEEETTEEEEEESP---HHHHHHHHHTT--GGGEEEEEEEEEEETTEEEEEEEEEE-SSSS---EEEEEE-TTS-B-SSSSPPPHHHHHHHHHT-EE-SSSSPP-

Foldseek 3Di:
DDDDDDDDDDDPPPPPDPPPPPPPFAWDKAWDWDDDDQKIKIKIWTWGAPPDQPAWTQIFWIWIWMDHPHQIDIDTPPPDEPVLVVVCVVVVHDRRQKDFFWKFWDQFPVGIKIKTKIWRQNRDDDTDIDIWIADNSRDTPHPDDDTDPVNVVVGVVGIDGGPYTHHDD